Protein AF-A0AAW2WV33-F1 (afdb_monomer)

Mean predicted aligned error: 11.1 Å

Foldseek 3Di:
DDDPPDDQADPQWGWDDDPVGIDIDNVVLVVVLCVVVVNPPPDDDPDADDPPDDDDPDPDDDDDLVVLVVSLVSVVVCCVPPCVVNVVVSLVSQLAHKDKDKAKAQQPDPPPRWIKIKMFIDRSNHTDDIDIDTDPDRDPDRVSRRVVRVVVRVVVVVD

Organism: NCBI:txid2727402

Solvent-accessible surface area (backbone atoms only — not comparable to full-atom values): 9747 Å² total; per-residue (Å²): 138,84,87,82,73,83,78,53,62,57,95,71,32,36,50,45,81,50,102,87,49,77,49,78,45,44,65,70,53,53,51,48,52,27,61,75,69,71,45,74,85,59,78,88,71,92,67,76,81,67,84,83,64,75,90,70,82,83,86,66,83,87,73,56,65,69,59,53,51,54,52,50,54,53,50,49,53,44,25,77,73,81,35,64,84,49,41,66,61,53,53,65,54,42,51,74,44,78,48,78,48,59,44,46,47,61,54,81,37,90,88,74,51,32,23,36,26,32,32,40,31,25,45,42,86,40,80,76,49,69,54,74,46,73,44,95,56,75,53,95,41,58,67,55,33,36,53,52,13,45,52,55,43,51,58,62,76,76,108

Secondary structure (DSSP, 8-state):
-----S-SEETTEEEEEETTEEEEE-HHHHHHHHHHTT-TTSPPP-SPPPTTPPP----SSPPPHHHHHHHHHHHHHHHHHT-GGGHHHHHHHHTT-EEEEEEEES---TTT---EEEEEEEETTEEEEEEEEE-SS--SSHHHHHHHHHHHHHHHHT-

Structure (mmCIF, N/CA/C/O backbone):
data_AF-A0AAW2WV33-F1
#
_entry.id   AF-A0AAW2WV33-F1
#
loop_
_atom_site.group_PDB
_atom_site.id
_atom_site.type_symbol
_atom_site.label_atom_id
_atom_site.label_alt_id
_atom_site.label_comp_id
_atom_site.label_asym_id
_atom_site.label_entity_id
_atom_site.label_seq_id
_atom_site.pdbx_PDB_ins_code
_atom_site.Cartn_x
_atom_site.Cartn_y
_atom_site.Cartn_z
_atom_site.occupancy
_atom_site.B_iso_or_equiv
_atom_site.auth_seq_id
_atom_site.auth_comp_id
_atom_site.auth_asym_id
_atom_site.auth_atom_id
_atom_site.pdbx_PDB_model_num
ATOM 1 N N . MET A 1 1 ? 15.880 -14.120 30.207 1.00 51.22 1 MET A N 1
ATOM 2 C CA . MET A 1 1 ? 14.789 -13.459 29.460 1.00 51.22 1 MET A CA 1
ATOM 3 C C . MET A 1 1 ? 13.889 -12.801 30.495 1.00 51.22 1 MET A C 1
ATOM 5 O O . MET A 1 1 ? 13.473 -13.502 31.407 1.00 51.22 1 MET A O 1
ATOM 9 N N . LYS A 1 2 ? 13.736 -11.472 30.472 1.00 70.81 2 LYS A N 1
ATOM 10 C CA . LYS A 1 2 ? 12.993 -10.723 31.499 1.00 70.81 2 LYS A CA 1
ATOM 11 C C . LYS A 1 2 ? 11.557 -10.546 31.019 1.00 70.81 2 LYS A C 1
ATOM 13 O O . LYS A 1 2 ? 11.361 -10.047 29.916 1.00 70.81 2 LYS A O 1
ATOM 18 N N . ASP A 1 3 ? 10.599 -10.983 31.826 1.00 79.31 3 ASP A N 1
ATOM 19 C CA . ASP A 1 3 ? 9.185 -10.738 31.563 1.00 79.31 3 ASP A CA 1
ATOM 20 C C . ASP A 1 3 ? 8.895 -9.238 31.734 1.00 79.31 3 ASP A C 1
ATOM 22 O O . ASP A 1 3 ? 9.303 -8.634 32.732 1.00 79.31 3 ASP A O 1
ATOM 26 N N . MET A 1 4 ? 8.274 -8.629 30.723 1.00 82.31 4 MET A N 1
ATOM 27 C CA . MET A 1 4 ? 7.892 -7.212 30.724 1.00 82.31 4 MET A CA 1
ATOM 28 C C . MET A 1 4 ? 6.400 -7.010 31.018 1.00 82.31 4 MET A C 1
ATOM 30 O O . MET A 1 4 ? 5.928 -5.878 30.954 1.00 82.31 4 MET A O 1
ATOM 34 N N . GLY A 1 5 ? 5.672 -8.077 31.360 1.00 83.50 5 GLY A N 1
ATOM 35 C CA . GLY A 1 5 ? 4.229 -8.034 31.558 1.00 83.50 5 GLY A CA 1
ATOM 36 C C . GLY A 1 5 ? 3.452 -8.017 30.240 1.00 83.50 5 GLY A C 1
ATOM 37 O O . GLY A 1 5 ? 3.992 -8.285 29.163 1.00 83.50 5 GLY A O 1
ATOM 38 N N . GLU A 1 6 ? 2.153 -7.731 30.326 1.00 82.19 6 GLU A N 1
ATOM 39 C CA . GLU A 1 6 ? 1.281 -7.681 29.152 1.00 82.19 6 GLU A CA 1
ATOM 40 C C . GLU A 1 6 ? 1.623 -6.492 28.240 1.00 82.19 6 GLU A C 1
ATOM 42 O O . GLU A 1 6 ? 1.922 -5.393 28.699 1.00 82.19 6 GLU A O 1
ATOM 47 N N . ALA A 1 7 ? 1.580 -6.711 26.923 1.00 82.38 7 ALA A N 1
ATOM 48 C CA . ALA A 1 7 ? 1.902 -5.671 25.954 1.00 82.38 7 ALA A CA 1
ATOM 49 C C . ALA A 1 7 ? 0.766 -4.640 25.828 1.00 82.38 7 ALA A C 1
ATOM 51 O O . ALA A 1 7 ? -0.340 -4.977 25.402 1.00 82.38 7 ALA A O 1
ATOM 52 N N . ASP A 1 8 ? 1.082 -3.375 26.109 1.00 85.19 8 ASP A N 1
ATOM 53 C CA . ASP A 1 8 ? 0.163 -2.240 25.939 1.00 85.19 8 ASP A CA 1
ATOM 54 C C . ASP A 1 8 ? 0.163 -1.673 24.510 1.00 85.19 8 ASP A C 1
ATOM 56 O O . ASP A 1 8 ? -0.827 -1.102 24.042 1.00 85.19 8 ASP A O 1
ATOM 60 N N . VAL A 1 9 ? 1.289 -1.798 23.800 1.00 87.25 9 VAL A N 1
ATOM 61 C CA . VAL A 1 9 ? 1.461 -1.299 22.430 1.00 87.25 9 VAL A CA 1
ATOM 62 C C . VAL A 1 9 ? 2.277 -2.294 21.615 1.00 87.25 9 VAL A C 1
ATOM 64 O O . VAL A 1 9 ? 3.384 -2.661 22.002 1.00 87.25 9 VAL A O 1
ATOM 67 N N . ILE A 1 10 ? 1.765 -2.677 20.446 1.00 88.81 10 ILE A N 1
ATOM 68 C CA . ILE A 1 10 ? 2.466 -3.526 19.477 1.00 88.81 10 ILE A CA 1
ATOM 69 C C . ILE A 1 10 ? 2.416 -2.829 18.123 1.00 88.81 10 ILE A C 1
ATOM 71 O O . ILE A 1 10 ? 1.339 -2.505 17.640 1.00 88.81 10 ILE A O 1
ATOM 75 N N . LEU A 1 11 ? 3.575 -2.563 17.512 1.00 86.00 11 LEU A N 1
ATOM 76 C CA . LEU A 1 11 ? 3.667 -1.922 16.190 1.00 86.00 11 LEU A CA 1
ATOM 77 C C . LEU A 1 11 ? 2.830 -0.622 16.086 1.00 86.00 11 LEU A C 1
ATOM 79 O O . LEU A 1 11 ? 2.115 -0.380 15.119 1.00 86.00 11 LEU A O 1
ATOM 83 N N . CYS A 1 12 ? 2.869 0.228 17.115 1.00 84.56 12 CYS A N 1
ATOM 84 C CA . CYS A 1 12 ? 2.050 1.451 17.196 1.00 84.56 12 CYS A CA 1
ATOM 85 C C . CYS A 1 12 ? 0.520 1.230 17.240 1.00 84.56 12 CYS A C 1
ATOM 87 O O . CYS A 1 12 ? -0.232 2.199 17.134 1.00 84.56 12 CYS A O 1
ATOM 89 N N . ILE A 1 13 ? 0.054 -0.005 17.442 1.00 90.19 13 ILE A N 1
ATOM 90 C CA . ILE A 1 13 ? -1.325 -0.338 17.807 1.00 90.19 13 ILE A CA 1
ATOM 91 C C . ILE A 1 13 ? -1.397 -0.377 19.328 1.00 90.19 13 ILE A C 1
ATOM 93 O O . ILE A 1 13 ? -0.710 -1.174 19.966 1.00 90.19 13 ILE A O 1
ATOM 97 N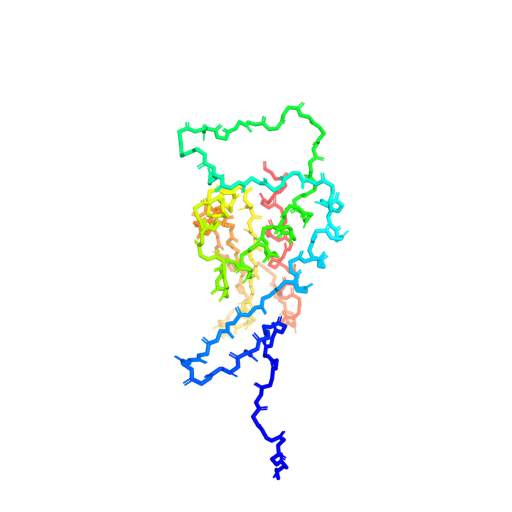 N . ARG A 1 14 ? -2.224 0.483 19.916 1.00 90.69 14 ARG A N 1
ATOM 98 C CA . ARG A 1 14 ? -2.541 0.453 21.342 1.00 90.69 14 ARG A CA 1
ATOM 99 C C . ARG A 1 14 ? -3.563 -0.643 21.603 1.00 90.69 14 ARG A C 1
ATOM 101 O O . ARG A 1 14 ? -4.597 -0.680 20.936 1.00 90.69 14 ARG A O 1
ATOM 108 N N . ILE A 1 15 ? -3.282 -1.484 22.587 1.00 91.25 15 ILE A N 1
ATOM 109 C CA . ILE A 1 15 ? -4.173 -2.537 23.063 1.00 91.25 15 ILE A CA 1
ATOM 110 C C . ILE A 1 15 ? -4.854 -2.011 24.324 1.00 91.25 15 ILE A C 1
ATOM 112 O O . ILE A 1 15 ? -4.197 -1.634 25.288 1.00 91.25 15 ILE A O 1
ATOM 116 N N . ILE A 1 16 ? -6.177 -1.937 24.300 1.00 90.50 16 ILE A N 1
ATOM 117 C CA . ILE A 1 16 ? -7.005 -1.461 25.406 1.00 90.50 16 ILE A CA 1
ATOM 118 C C . ILE A 1 16 ? -7.791 -2.666 25.903 1.00 90.50 16 ILE A C 1
ATOM 120 O O . ILE A 1 16 ? -8.651 -3.193 25.200 1.00 90.50 16 ILE A O 1
ATOM 124 N N . ARG A 1 17 ? -7.458 -3.136 27.102 1.00 89.69 17 ARG A N 1
ATOM 125 C CA . ARG A 1 17 ? -8.108 -4.287 27.732 1.00 89.69 17 ARG A CA 1
ATOM 126 C C . ARG A 1 17 ? -9.196 -3.774 28.666 1.00 89.69 17 ARG A C 1
ATOM 128 O O . ARG A 1 17 ? -8.906 -3.075 29.631 1.00 89.69 17 ARG A O 1
ATOM 135 N N . GLU A 1 18 ? -10.442 -4.108 28.368 1.00 89.88 18 GLU A N 1
ATOM 136 C CA . GLU A 1 18 ? -11.608 -3.780 29.186 1.00 89.88 18 GLU A CA 1
ATOM 137 C C . GLU A 1 18 ? -12.224 -5.065 29.752 1.00 89.88 18 GLU A C 1
ATOM 139 O O . GLU A 1 18 ? -12.047 -6.152 29.204 1.00 89.88 18 GLU A O 1
ATOM 144 N N . ASN A 1 19 ? -13.035 -4.954 30.809 1.00 88.00 19 ASN A N 1
ATOM 145 C CA . ASN A 1 19 ? -13.698 -6.11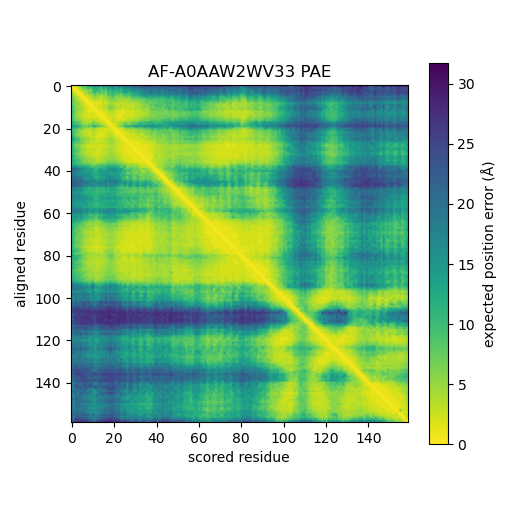6 31.427 1.00 88.00 19 ASN A CA 1
ATOM 146 C C . ASN A 1 19 ? -14.576 -6.930 30.453 1.00 88.00 19 ASN A C 1
ATOM 148 O O . ASN A 1 19 ? -14.940 -8.062 30.759 1.00 88.00 19 ASN A O 1
ATOM 152 N N . LYS A 1 20 ? -14.953 -6.351 29.304 1.00 88.81 20 LYS A N 1
ATOM 153 C CA . LYS A 1 20 ? -15.808 -6.973 28.283 1.00 88.81 20 LYS A CA 1
ATOM 154 C C . LYS A 1 20 ? -15.058 -7.412 27.018 1.00 88.81 20 LYS A C 1
ATOM 156 O O . LYS A 1 20 ? -15.694 -7.981 26.135 1.00 88.81 20 LYS A O 1
ATOM 161 N N . GLY A 1 21 ? -13.751 -7.162 26.903 1.00 90.50 21 GLY A N 1
ATOM 162 C CA . GLY A 1 21 ? -12.987 -7.534 25.712 1.00 90.50 21 GLY A CA 1
ATOM 163 C C . GLY A 1 21 ? -11.717 -6.718 25.491 1.00 90.50 21 GLY A C 1
ATOM 164 O O . GLY A 1 21 ? -11.255 -5.985 26.361 1.00 90.50 21 GLY A O 1
ATOM 165 N N . ILE A 1 22 ? -11.146 -6.863 24.297 1.00 90.31 22 ILE A N 1
ATOM 166 C CA . ILE A 1 22 ? -9.937 -6.157 23.872 1.00 90.31 22 ILE A CA 1
ATOM 167 C C . ILE A 1 22 ? -10.304 -5.240 22.709 1.00 90.31 22 ILE A C 1
ATOM 169 O O . ILE A 1 22 ? -10.804 -5.700 21.685 1.00 90.31 22 ILE A O 1
ATOM 173 N N . SER A 1 23 ? -10.012 -3.956 22.865 1.00 89.69 23 SER A N 1
ATOM 174 C CA . SER A 1 23 ? -10.133 -2.937 21.828 1.00 89.69 23 SER A CA 1
ATOM 175 C C . SER A 1 23 ? -8.743 -2.556 21.328 1.00 89.69 23 SER A C 1
ATOM 177 O O . SER A 1 23 ? -7.789 -2.484 22.101 1.00 89.69 23 SER A O 1
ATOM 179 N N . ILE A 1 24 ? -8.610 -2.296 20.030 1.00 89.81 24 ILE A N 1
ATOM 180 C CA . ILE A 1 24 ? -7.349 -1.864 19.414 1.00 89.81 24 ILE A CA 1
ATOM 181 C C . ILE A 1 24 ? -7.496 -0.459 18.834 1.00 89.81 24 ILE A C 1
ATOM 183 O O . ILE A 1 24 ? -8.541 -0.109 18.292 1.00 89.81 24 ILE A O 1
ATOM 187 N N . SER A 1 25 ? -6.455 0.364 18.954 1.00 89.44 25 SER A N 1
ATOM 188 C CA . SER A 1 25 ? -6.467 1.747 18.470 1.00 89.44 25 SER A CA 1
ATOM 189 C C . SER A 1 25 ? -5.146 2.140 17.814 1.00 89.44 25 SER A C 1
ATOM 191 O O . SER A 1 25 ? -4.071 1.917 18.367 1.00 89.44 25 SER A O 1
ATOM 193 N N . GLN A 1 26 ? -5.234 2.787 16.650 1.00 90.44 26 GLN A N 1
ATOM 194 C CA . GLN A 1 26 ? -4.101 3.369 15.919 1.00 90.44 26 GLN A CA 1
ATOM 195 C C . GLN A 1 26 ? -4.197 4.895 15.771 1.00 90.44 26 GLN A C 1
ATOM 197 O O . GLN A 1 26 ? -3.521 5.470 14.919 1.00 90.44 26 GLN A O 1
ATOM 202 N N . SER A 1 27 ? -4.996 5.591 16.588 1.00 89.06 27 SER A N 1
ATOM 203 C CA . SER A 1 27 ? -5.227 7.038 16.422 1.00 89.06 27 SER A CA 1
ATOM 204 C C . SER A 1 27 ? -3.927 7.845 16.323 1.00 89.06 27 SER A C 1
ATOM 206 O O . SER A 1 27 ? -3.796 8.696 15.451 1.00 89.06 27 SER A O 1
ATOM 208 N N . HIS A 1 28 ? -2.911 7.495 17.119 1.00 88.50 28 HIS A N 1
ATOM 209 C CA . HIS A 1 28 ? -1.603 8.154 17.072 1.00 88.50 28 HIS A CA 1
ATOM 210 C C . HIS A 1 28 ? -0.865 7.960 15.735 1.00 88.50 28 HIS A C 1
ATOM 212 O O . HIS A 1 28 ? -0.220 8.881 15.233 1.00 88.50 28 HIS A O 1
ATOM 218 N N . TYR A 1 29 ? -0.961 6.767 15.140 1.00 91.31 29 TYR A N 1
ATOM 219 C CA . TYR A 1 29 ? -0.394 6.499 13.821 1.00 91.31 29 TYR A CA 1
ATOM 220 C C . TYR A 1 29 ? -1.129 7.297 12.740 1.00 91.31 29 TYR A C 1
ATOM 222 O O . TYR A 1 29 ? -0.486 7.963 11.933 1.00 91.31 29 TYR A O 1
ATOM 230 N N . ILE A 1 30 ? -2.464 7.295 12.768 1.00 89.94 30 ILE A N 1
ATOM 231 C CA . ILE A 1 30 ? -3.295 8.039 11.812 1.00 89.94 30 ILE A CA 1
ATOM 232 C C . ILE A 1 30 ? -2.993 9.538 11.898 1.00 89.94 30 ILE A C 1
ATOM 234 O O . ILE A 1 30 ? -2.739 10.172 10.877 1.00 89.94 30 ILE A O 1
ATOM 238 N N . GLU A 1 31 ? -2.927 10.100 13.105 1.00 89.88 31 GLU A N 1
ATOM 239 C CA . GLU A 1 31 ? -2.537 11.495 13.309 1.00 89.88 31 GLU A CA 1
ATOM 240 C C . GLU A 1 31 ? -1.156 11.787 12.728 1.00 89.88 31 GLU A C 1
ATOM 242 O O . GLU A 1 31 ? -0.987 12.797 12.052 1.00 89.88 31 GLU A O 1
ATOM 247 N N . LYS A 1 32 ? -0.170 10.910 12.943 1.00 90.62 32 LYS A N 1
ATOM 248 C CA . LYS A 1 32 ? 1.172 11.058 12.366 1.00 90.62 32 LYS A CA 1
ATOM 249 C C . LYS A 1 32 ? 1.139 11.047 10.835 1.00 90.62 32 LYS A C 1
ATOM 251 O O . LYS A 1 32 ? 1.822 11.857 10.218 1.00 90.62 32 LYS A O 1
ATOM 256 N N . VAL A 1 33 ? 0.345 10.173 10.219 1.00 90.25 33 VAL A N 1
ATOM 257 C CA . VAL A 1 33 ? 0.172 10.127 8.758 1.00 90.25 33 VAL A CA 1
ATOM 258 C C . VAL A 1 33 ? -0.447 11.432 8.246 1.00 90.25 33 VAL A C 1
ATOM 260 O O . VAL A 1 33 ? 0.096 12.035 7.323 1.00 90.25 33 VAL A O 1
ATOM 263 N N . LEU A 1 34 ? -1.504 11.938 8.890 1.00 89.75 34 LEU A N 1
ATOM 264 C CA . LEU A 1 34 ? -2.124 13.224 8.532 1.00 89.75 34 LEU A CA 1
ATOM 265 C C . LEU A 1 34 ? -1.140 14.401 8.661 1.00 89.75 34 LEU A C 1
ATOM 267 O O . LEU A 1 34 ? -1.130 15.287 7.810 1.00 89.75 34 LEU A O 1
ATOM 271 N N . LYS A 1 35 ? -0.271 14.368 9.680 1.00 89.38 35 LYS A N 1
ATOM 272 C CA . LYS A 1 35 ? 0.862 15.292 9.910 1.00 89.38 35 LYS A CA 1
ATOM 273 C C . LYS A 1 35 ? 1.833 15.278 8.741 1.00 89.38 35 LYS A C 1
ATOM 275 O O . LYS A 1 35 ? 2.157 16.327 8.199 1.00 89.38 35 LYS A O 1
ATOM 280 N N . ASN A 1 36 ? 2.254 14.086 8.336 1.00 89.62 36 ASN A N 1
ATOM 281 C CA . ASN A 1 36 ? 3.283 13.906 7.319 1.00 89.62 36 ASN A CA 1
ATOM 282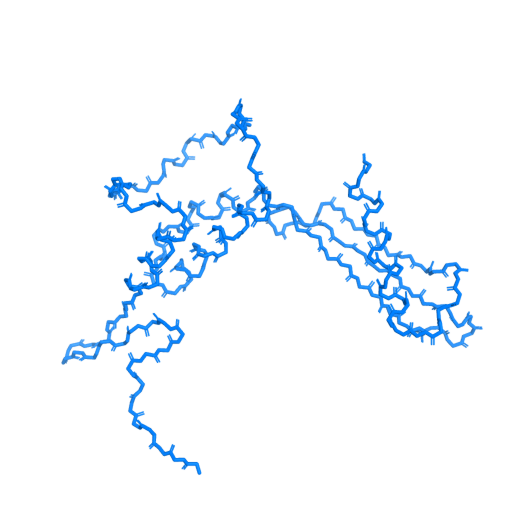 C C . ASN A 1 36 ? 2.830 14.364 5.929 1.00 89.62 36 ASN A C 1
ATOM 284 O O . ASN A 1 36 ? 3.663 14.801 5.140 1.00 89.62 36 ASN A O 1
ATOM 288 N N . PHE A 1 37 ? 1.532 14.274 5.635 1.00 87.62 37 PHE A N 1
ATOM 289 C CA . PHE A 1 37 ? 0.970 14.624 4.329 1.00 87.62 37 PHE A CA 1
ATOM 290 C C . PHE A 1 37 ? 0.153 15.927 4.337 1.00 87.62 37 PHE A C 1
ATOM 292 O O . PHE A 1 37 ? -0.524 16.227 3.360 1.00 87.62 37 PHE A O 1
ATOM 299 N N . ASN A 1 38 ? 0.241 16.727 5.410 1.00 84.81 38 ASN A N 1
ATOM 300 C CA . ASN A 1 38 ? -0.471 18.004 5.574 1.00 84.81 38 ASN A CA 1
ATOM 301 C C . ASN A 1 38 ? -2.008 17.904 5.444 1.00 84.81 38 ASN A C 1
ATOM 303 O O . ASN A 1 38 ? -2.669 18.844 5.006 1.00 84.81 38 ASN A O 1
ATOM 307 N N . CYS A 1 39 ? -2.594 16.784 5.872 1.00 79.88 39 CYS A N 1
ATOM 308 C CA . CYS A 1 39 ? -4.030 16.496 5.770 1.00 79.88 39 CYS A CA 1
ATOM 309 C C . CYS A 1 39 ? -4.814 16.729 7.077 1.00 79.88 39 CYS A C 1
ATOM 311 O O . CYS A 1 39 ? -5.930 16.240 7.219 1.00 79.88 39 CYS A O 1
ATOM 313 N N . PHE A 1 40 ? -4.279 17.469 8.055 1.00 73.94 40 PHE A N 1
ATOM 314 C CA . PHE A 1 40 ? -4.994 17.703 9.325 1.00 73.94 40 PHE A CA 1
ATOM 315 C C . PHE A 1 40 ? -6.275 18.511 9.210 1.00 73.94 40 PHE A C 1
ATOM 317 O O . PHE A 1 40 ? -7.171 18.357 10.033 1.00 73.94 40 PHE A O 1
ATOM 324 N N . HIS A 1 41 ? -6.338 19.397 8.222 1.00 74.56 41 HIS A N 1
ATOM 325 C CA . HIS A 1 41 ? -7.502 20.247 8.004 1.00 74.56 41 HIS A CA 1
ATOM 326 C C . HIS A 1 41 ? -8.531 19.593 7.075 1.00 74.56 41 HIS A C 1
ATOM 328 O O . HIS A 1 41 ? -9.534 20.220 6.741 1.00 74.56 41 HIS A O 1
ATOM 334 N N . CYS A 1 42 ? -8.296 18.349 6.643 1.00 71.75 42 CYS A N 1
ATOM 335 C CA . CYS A 1 42 ? -9.250 17.614 5.828 1.00 71.75 42 CYS A CA 1
ATOM 336 C C . CYS A 1 42 ? -10.511 17.309 6.642 1.00 71.75 42 CYS A C 1
ATOM 338 O O . CYS A 1 42 ? -10.443 16.847 7.781 1.00 71.75 42 CYS A O 1
ATOM 340 N N . THR A 1 43 ? -11.672 17.566 6.046 1.00 73.06 43 THR A N 1
ATOM 341 C CA . THR A 1 43 ? -12.960 17.285 6.677 1.00 73.06 43 THR A CA 1
ATOM 342 C C . THR A 1 43 ? -13.142 15.772 6.813 1.00 73.06 43 THR A C 1
ATOM 344 O O . THR A 1 43 ? -12.997 15.062 5.814 1.00 73.06 43 THR A O 1
ATOM 347 N N . PRO A 1 44 ? -13.473 15.255 8.010 1.00 69.81 44 PRO A N 1
ATOM 348 C CA . PRO A 1 44 ? -13.815 13.851 8.171 1.00 69.81 44 PRO A CA 1
ATOM 349 C C . PRO A 1 44 ? -15.037 13.529 7.313 1.00 69.81 44 PRO A C 1
ATOM 351 O O . PRO A 1 44 ? -16.106 14.110 7.498 1.00 69.81 44 PRO A O 1
ATOM 354 N N . LEU A 1 45 ? -14.879 12.612 6.366 1.00 68.25 45 LEU A N 1
ATOM 355 C CA . LEU A 1 45 ? -15.992 12.067 5.603 1.00 68.25 45 LEU A CA 1
ATOM 356 C C . LEU A 1 45 ? -16.434 10.772 6.278 1.00 68.25 45 LEU A C 1
ATOM 358 O O . LEU A 1 45 ? -15.623 9.881 6.515 1.00 68.25 45 LEU A O 1
ATOM 362 N N . SER A 1 46 ? -17.721 10.687 6.613 1.00 62.69 46 SER A N 1
ATOM 363 C CA . SER A 1 46 ? -18.298 9.478 7.215 1.00 62.69 46 SER A CA 1
ATOM 364 C C . SER A 1 46 ? -18.689 8.436 6.166 1.00 62.69 46 SER A C 1
ATOM 366 O O . SER A 1 46 ? -18.968 7.292 6.512 1.00 62.69 46 SER A O 1
ATOM 368 N N . THR A 1 47 ? -18.762 8.844 4.898 1.00 61.22 47 THR A N 1
ATOM 369 C CA . THR A 1 47 ? -19.155 7.993 3.778 1.00 61.22 47 THR A CA 1
ATOM 370 C C . THR A 1 47 ? -17.915 7.494 3.041 1.00 61.22 47 THR A C 1
ATOM 372 O O . THR A 1 47 ? -17.101 8.332 2.639 1.00 61.22 47 THR A O 1
ATOM 375 N N . PRO A 1 48 ? -17.793 6.174 2.816 1.00 72.44 48 PRO A N 1
ATOM 376 C CA . PRO A 1 48 ? -16.773 5.610 1.937 1.00 72.44 48 PRO A CA 1
ATOM 377 C C . PRO A 1 48 ? -16.846 6.197 0.522 1.00 72.44 48 PRO A C 1
ATOM 379 O O . PRO A 1 48 ? -17.886 6.713 0.098 1.00 72.44 48 PRO A O 1
ATOM 382 N N . MET A 1 49 ? -15.755 6.089 -0.230 1.00 77.88 49 MET A N 1
ATOM 383 C CA . MET A 1 49 ? -15.684 6.487 -1.635 1.00 77.88 49 MET A CA 1
ATOM 384 C C . MET A 1 49 ? -16.761 5.785 -2.470 1.00 77.88 49 MET A C 1
ATOM 386 O O . MET A 1 49 ? -16.898 4.564 -2.419 1.00 77.88 49 MET A O 1
ATOM 390 N N . ASP A 1 50 ? -17.476 6.554 -3.297 1.00 81.19 50 ASP A N 1
ATOM 391 C CA . ASP A 1 50 ? -18.462 6.011 -4.236 1.00 81.19 50 ASP A CA 1
ATOM 392 C C . ASP A 1 50 ? -17.779 5.043 -5.230 1.00 81.19 50 ASP A C 1
ATOM 394 O O . ASP A 1 50 ? -16.894 5.455 -6.000 1.00 81.19 50 ASP A O 1
ATOM 398 N N . PRO A 1 51 ? -18.175 3.753 -5.254 1.00 80.94 51 PRO A N 1
ATOM 399 C CA . PRO A 1 51 ? -17.606 2.762 -6.159 1.00 80.94 51 PRO A CA 1
ATOM 400 C C . PRO A 1 51 ? -17.704 3.138 -7.639 1.00 80.94 51 PRO A C 1
ATOM 402 O O . PRO A 1 51 ? -16.818 2.763 -8.414 1.00 80.94 51 PRO A O 1
ATOM 405 N N . SER A 1 52 ? -18.729 3.906 -8.008 1.00 84.25 52 SER A N 1
ATOM 406 C CA . SER A 1 52 ? -19.073 4.291 -9.379 1.00 84.25 52 SER A CA 1
ATOM 407 C C . SER A 1 52 ? -18.131 5.344 -9.961 1.00 84.25 52 SER A C 1
ATOM 409 O O . SER A 1 52 ? -18.052 5.502 -11.182 1.00 84.25 52 SER A O 1
ATOM 411 N N . VAL A 1 53 ? -17.384 6.054 -9.111 1.00 83.94 53 VAL A N 1
ATOM 412 C CA . VAL A 1 53 ? -16.437 7.086 -9.542 1.00 83.94 53 VAL A CA 1
ATOM 413 C C . VAL A 1 53 ? -15.278 6.433 -10.286 1.00 83.94 53 VAL A C 1
ATOM 415 O O . VAL A 1 53 ? -14.524 5.643 -9.719 1.00 83.94 53 VAL A O 1
ATOM 418 N N . LYS A 1 54 ? -15.093 6.760 -11.565 1.00 81.31 54 LYS A N 1
ATOM 419 C CA . LYS A 1 54 ? -13.931 6.299 -12.335 1.00 81.31 54 LYS A CA 1
ATOM 420 C C . LYS A 1 54 ? -12.732 7.195 -12.043 1.00 81.31 54 LYS A C 1
ATOM 422 O O . LYS A 1 54 ? -12.861 8.416 -12.052 1.00 81.31 54 LYS A O 1
ATOM 427 N N . LEU A 1 55 ? -11.571 6.586 -11.795 1.00 81.25 55 LEU A N 1
ATOM 428 C CA . LEU A 1 55 ? -10.321 7.335 -11.697 1.00 81.25 55 LEU A CA 1
ATOM 429 C C . LEU A 1 55 ? -10.035 7.986 -13.051 1.00 81.25 55 LEU A C 1
ATOM 431 O O . LEU A 1 55 ? -10.156 7.342 -14.094 1.00 81.25 55 LEU A O 1
ATOM 435 N N . MET A 1 56 ? -9.683 9.265 -13.022 1.00 81.50 56 MET A N 1
ATOM 436 C CA . MET A 1 56 ? -9.334 10.034 -14.209 1.00 81.50 56 MET A CA 1
ATOM 437 C C . MET A 1 56 ? -7.838 10.353 -14.200 1.00 81.50 56 MET A C 1
ATOM 439 O O . MET A 1 56 ? -7.255 10.474 -13.119 1.00 81.50 56 MET A O 1
ATOM 443 N N . PRO A 1 57 ? -7.209 10.514 -15.378 1.00 80.44 57 PRO A N 1
ATOM 444 C CA . PRO A 1 57 ? -5.843 11.008 -15.458 1.00 80.44 57 PRO A CA 1
ATOM 445 C C . PRO A 1 57 ? -5.707 12.331 -14.706 1.00 80.44 57 PRO A C 1
ATOM 447 O O . PRO A 1 57 ? -6.560 13.212 -14.825 1.00 80.44 57 PRO A O 1
ATOM 450 N N . ASN A 1 58 ? -4.630 12.472 -13.937 1.00 82.88 58 ASN A N 1
ATOM 451 C CA . ASN A 1 58 ? -4.351 13.718 -13.239 1.00 82.88 58 ASN A CA 1
ATOM 452 C C . ASN A 1 58 ? -4.053 14.824 -14.266 1.00 82.88 58 ASN A C 1
ATOM 454 O O . ASN A 1 58 ? -3.043 14.766 -14.963 1.00 82.88 58 ASN A O 1
ATOM 458 N N . THR A 1 59 ? -4.925 15.828 -14.349 1.00 83.88 59 THR A N 1
ATOM 459 C CA . THR A 1 59 ? -4.756 17.005 -15.219 1.00 83.88 59 THR A CA 1
ATOM 460 C C . THR A 1 59 ? -3.989 18.142 -14.540 1.00 83.88 59 THR A C 1
ATOM 462 O O . THR A 1 59 ? -3.733 19.169 -15.164 1.00 83.88 59 THR A O 1
ATOM 465 N N . GLY A 1 60 ? -3.669 17.998 -13.251 1.00 85.12 60 GLY A N 1
ATOM 466 C CA . GLY A 1 60 ? -2.941 18.982 -12.460 1.00 85.12 60 GLY A CA 1
ATOM 467 C C . GLY A 1 60 ? -1.429 18.757 -12.457 1.00 85.12 60 GLY A C 1
ATOM 468 O O . GLY A 1 60 ? -0.847 18.152 -13.355 1.00 85.12 60 GLY A O 1
ATOM 469 N N . LYS A 1 61 ? -0.772 19.249 -11.401 1.00 85.25 61 LYS A N 1
ATOM 470 C CA . LYS A 1 61 ? 0.663 19.038 -11.190 1.00 85.25 61 LYS A CA 1
ATOM 471 C C . LYS A 1 61 ? 0.952 17.543 -11.034 1.00 85.25 61 LYS A C 1
ATOM 473 O O . LYS A 1 61 ? 0.287 16.867 -10.248 1.00 85.25 61 LYS A O 1
ATOM 478 N N . ALA A 1 62 ? 1.961 17.050 -11.751 1.00 82.12 62 ALA A N 1
ATOM 479 C CA . ALA A 1 62 ? 2.446 15.687 -11.582 1.00 82.12 62 ALA A CA 1
ATOM 480 C C . ALA A 1 62 ? 2.874 15.457 -10.123 1.00 82.12 62 ALA A C 1
ATOM 482 O O . ALA A 1 62 ? 3.618 16.256 -9.550 1.00 82.12 62 ALA A O 1
ATOM 483 N N . VAL A 1 63 ? 2.377 14.373 -9.531 1.00 82.56 63 VAL A N 1
ATOM 484 C CA . VAL A 1 63 ? 2.747 13.939 -8.181 1.00 82.56 63 VAL A CA 1
ATOM 485 C C . VAL A 1 63 ? 3.896 12.947 -8.308 1.00 82.56 63 VAL A C 1
ATOM 487 O O . VAL A 1 63 ? 3.893 12.103 -9.204 1.00 82.56 63 VAL A O 1
ATOM 490 N N . SER A 1 64 ? 4.890 13.054 -7.427 1.00 86.19 64 SER A N 1
ATOM 491 C CA . SER A 1 64 ? 5.990 12.094 -7.389 1.00 86.19 64 SER A CA 1
ATOM 492 C C . SER A 1 64 ? 5.456 10.703 -7.049 1.00 86.19 64 SER A C 1
ATOM 494 O O . SER A 1 64 ? 4.782 10.534 -6.032 1.00 86.19 64 SER A O 1
ATOM 496 N N . GLN A 1 65 ? 5.799 9.698 -7.859 1.00 82.12 65 GLN A N 1
ATOM 497 C CA . GLN A 1 65 ? 5.415 8.308 -7.587 1.00 82.12 65 GLN A CA 1
ATOM 498 C C . GLN A 1 65 ? 5.889 7.853 -6.203 1.00 82.12 65 GLN A C 1
ATOM 500 O O . GLN A 1 65 ? 5.144 7.215 -5.473 1.00 82.12 65 GLN A O 1
ATOM 505 N N . LEU A 1 66 ? 7.081 8.283 -5.778 1.00 84.50 66 LEU A N 1
ATOM 506 C CA . LEU A 1 66 ? 7.600 7.971 -4.448 1.00 84.50 66 LEU A CA 1
ATOM 507 C C . LEU A 1 66 ? 6.727 8.551 -3.324 1.00 84.50 66 LEU A C 1
ATOM 509 O O . LEU A 1 66 ? 6.529 7.905 -2.298 1.00 84.50 66 LEU A O 1
ATOM 513 N N . GLU A 1 67 ? 6.234 9.780 -3.481 1.00 86.62 67 GLU A N 1
ATOM 514 C CA . GLU A 1 67 ? 5.345 10.400 -2.491 1.00 86.62 67 GLU A CA 1
ATOM 515 C C . GLU A 1 67 ? 3.990 9.696 -2.463 1.00 86.62 67 GLU A C 1
ATOM 517 O O . GLU A 1 67 ? 3.487 9.385 -1.385 1.00 86.62 67 GLU A O 1
ATOM 522 N N . TYR A 1 68 ? 3.450 9.369 -3.638 1.00 86.62 68 TYR A N 1
ATOM 523 C CA . TYR A 1 68 ? 2.206 8.622 -3.768 1.00 86.62 68 TYR A CA 1
ATOM 524 C C . TYR A 1 68 ? 2.300 7.238 -3.106 1.00 86.62 68 TYR A C 1
ATOM 526 O O . TYR A 1 68 ? 1.483 6.913 -2.244 1.00 86.62 68 TYR A O 1
ATOM 534 N N . SER A 1 69 ? 3.348 6.462 -3.402 1.00 86.12 69 SER A N 1
ATOM 535 C CA . SER A 1 69 ? 3.591 5.155 -2.779 1.00 86.12 69 SER A CA 1
ATOM 536 C C . SER A 1 69 ? 3.748 5.247 -1.261 1.00 86.12 69 SER A C 1
ATOM 538 O O . SER A 1 69 ? 3.261 4.376 -0.544 1.00 86.12 69 SER A O 1
ATOM 540 N N . LYS A 1 70 ? 4.365 6.315 -0.731 1.00 89.62 70 LYS A N 1
ATOM 541 C CA . LYS A 1 70 ? 4.457 6.536 0.725 1.00 89.62 70 LYS A CA 1
ATOM 542 C C . LYS A 1 70 ? 3.085 6.744 1.369 1.00 89.62 70 LYS A C 1
ATOM 544 O O . LYS A 1 70 ? 2.851 6.223 2.462 1.00 89.62 70 LYS A O 1
ATOM 549 N N . VAL A 1 71 ? 2.188 7.489 0.717 1.00 90.38 71 VAL A N 1
ATOM 550 C CA . VAL A 1 71 ? 0.805 7.677 1.191 1.00 90.38 71 VAL A CA 1
ATOM 551 C C . VAL A 1 71 ? 0.071 6.341 1.184 1.00 90.38 71 VAL A C 1
ATOM 553 O O . VAL A 1 71 ? -0.450 5.930 2.219 1.00 90.38 71 VAL A O 1
ATOM 556 N N . ILE A 1 72 ? 0.085 5.633 0.051 1.00 90.12 72 ILE A N 1
ATOM 557 C CA . ILE A 1 72 ? -0.614 4.352 -0.100 1.00 90.12 72 ILE A CA 1
ATOM 558 C C . ILE A 1 72 ? -0.089 3.309 0.884 1.00 90.12 72 ILE A C 1
ATOM 560 O O . ILE A 1 72 ? -0.892 2.681 1.565 1.00 90.12 72 ILE A O 1
ATOM 564 N N . GLY A 1 73 ? 1.229 3.183 1.055 1.00 90.06 73 GLY A N 1
ATOM 565 C CA . GLY A 1 73 ? 1.814 2.274 2.044 1.00 90.06 73 GLY A CA 1
ATOM 566 C C . GLY A 1 73 ? 1.392 2.609 3.478 1.00 90.06 73 GLY A C 1
ATOM 567 O O . GLY A 1 73 ? 1.093 1.712 4.266 1.00 90.06 73 GLY A O 1
ATOM 568 N N . SER A 1 74 ? 1.282 3.901 3.807 1.00 91.75 74 SER A N 1
ATOM 569 C CA . SER A 1 74 ? 0.804 4.329 5.127 1.00 91.75 74 SER A CA 1
ATOM 570 C C . SER A 1 74 ? -0.672 3.972 5.352 1.00 91.75 74 SER A C 1
ATOM 572 O O . SER A 1 74 ? -1.057 3.504 6.424 1.00 91.75 74 SER A O 1
ATOM 574 N N . LEU A 1 75 ? -1.509 4.147 4.327 1.00 91.06 75 LEU A N 1
ATOM 575 C CA . LEU A 1 75 ? -2.924 3.772 4.377 1.00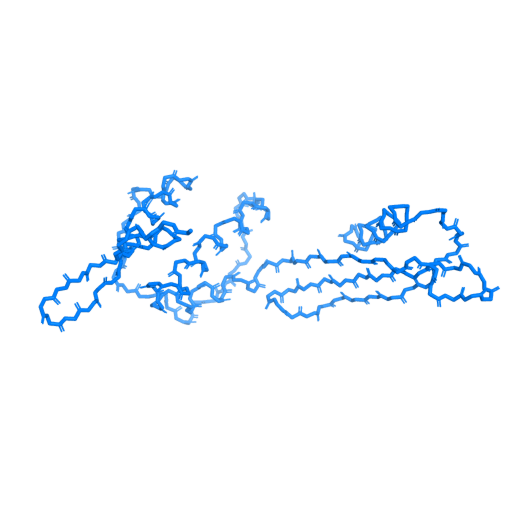 91.06 75 LEU A CA 1
ATOM 576 C C . LEU A 1 75 ? -3.116 2.251 4.412 1.00 91.06 75 LEU A C 1
ATOM 578 O O . LEU A 1 75 ? -3.976 1.763 5.140 1.00 91.06 75 LEU A O 1
ATOM 582 N N . MET A 1 76 ? -2.288 1.495 3.692 1.00 90.81 76 MET A N 1
ATOM 583 C CA . MET A 1 76 ? -2.319 0.032 3.668 1.00 90.81 76 MET A CA 1
ATOM 584 C C . MET A 1 76 ? -2.011 -0.565 5.046 1.00 90.81 76 MET A C 1
ATOM 586 O O . MET A 1 76 ? -2.659 -1.526 5.471 1.00 90.81 76 MET A O 1
ATOM 590 N N . TYR A 1 77 ? -1.088 0.050 5.792 1.00 91.50 77 TYR A N 1
ATOM 591 C CA . TYR A 1 77 ? -0.818 -0.330 7.176 1.00 91.50 77 TYR A CA 1
ATOM 592 C C . TYR A 1 77 ? -2.034 -0.107 8.089 1.00 91.50 77 TYR A C 1
ATOM 594 O O . TYR A 1 77 ? -2.417 -1.006 8.846 1.00 91.50 77 TYR A O 1
ATOM 602 N N . ALA A 1 78 ? -2.675 1.063 7.984 1.00 90.12 78 ALA A N 1
ATOM 603 C CA . ALA A 1 78 ? -3.879 1.381 8.752 1.00 90.12 78 ALA A CA 1
ATOM 604 C C . ALA A 1 78 ? -5.038 0.427 8.417 1.00 90.12 78 ALA A C 1
ATOM 606 O O . ALA A 1 78 ? -5.696 -0.087 9.329 1.00 90.12 78 ALA A O 1
ATOM 607 N N . MET A 1 79 ? -5.235 0.148 7.123 1.00 90.69 79 MET A N 1
ATOM 608 C CA . MET A 1 79 ? -6.244 -0.771 6.594 1.00 90.69 79 MET A CA 1
ATOM 609 C C . MET A 1 79 ? -6.097 -2.176 7.176 1.00 90.69 79 MET A C 1
ATOM 611 O O . MET A 1 79 ? -7.057 -2.727 7.706 1.00 90.69 79 MET A O 1
ATOM 615 N N . THR A 1 80 ? -4.892 -2.742 7.089 1.00 87.31 80 THR A N 1
ATOM 616 C CA . THR A 1 80 ? -4.615 -4.128 7.499 1.00 87.31 80 THR A CA 1
ATOM 617 C C . THR A 1 80 ? -4.738 -4.310 9.012 1.00 87.31 80 THR A C 1
ATOM 619 O O . THR A 1 80 ? -5.069 -5.393 9.484 1.00 87.31 80 THR A O 1
ATOM 622 N N . SER A 1 81 ? -4.483 -3.247 9.778 1.00 85.62 81 SER A N 1
ATOM 623 C CA . SER A 1 81 ? -4.412 -3.321 11.237 1.00 85.62 81 SER A CA 1
ATOM 624 C C . SER A 1 81 ? -5.742 -3.025 11.931 1.00 85.62 81 SER A C 1
ATOM 626 O O . SER A 1 81 ? -6.180 -3.796 12.778 1.00 85.62 81 SER A O 1
ATOM 628 N N . THR A 1 82 ? -6.361 -1.872 11.636 1.00 88.56 82 THR A N 1
ATOM 629 C CA . THR A 1 82 ? -7.498 -1.352 12.430 1.00 88.56 82 THR A CA 1
ATOM 630 C C . THR A 1 82 ? -8.614 -0.698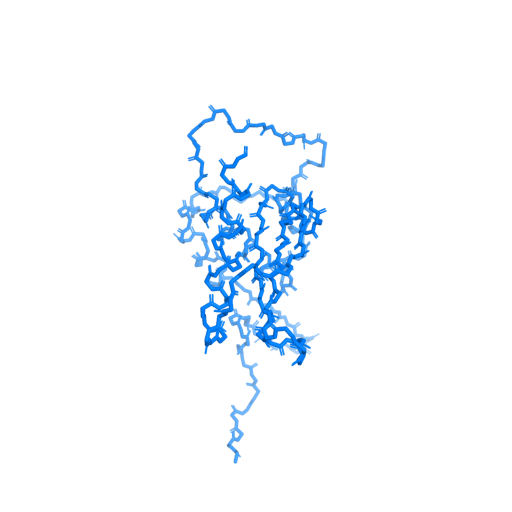 11.615 1.00 88.56 82 THR A C 1
ATOM 632 O O . THR A 1 82 ? -9.667 -0.403 12.175 1.00 88.56 82 THR A O 1
ATOM 635 N N . ARG A 1 83 ? -8.401 -0.431 10.320 1.00 87.38 83 ARG A N 1
ATOM 636 C CA . ARG A 1 83 ? -9.327 0.330 9.462 1.00 87.38 83 ARG A CA 1
ATOM 637 C C . ARG A 1 83 ? -9.720 -0.445 8.196 1.00 87.38 83 ARG A C 1
ATOM 639 O O . ARG A 1 83 ? -9.453 0.011 7.088 1.00 87.38 83 ARG A O 1
ATOM 646 N N . PRO A 1 84 ? -10.355 -1.624 8.310 1.00 88.44 84 PRO A N 1
ATOM 647 C CA . PRO A 1 84 ? -10.775 -2.385 7.131 1.00 88.44 84 PRO A CA 1
ATOM 648 C C . PRO A 1 84 ? -11.812 -1.639 6.273 1.00 88.44 84 PRO A C 1
ATOM 650 O O . PRO A 1 84 ? -12.000 -1.976 5.106 1.00 88.44 84 PRO A O 1
ATOM 653 N N . ASP A 1 85 ? -12.460 -0.610 6.821 1.00 86.81 85 ASP A N 1
ATOM 654 C CA . ASP A 1 85 ? -13.427 0.248 6.139 1.00 86.81 85 ASP A CA 1
ATOM 655 C C . ASP A 1 85 ? -12.835 1.011 4.944 1.00 86.81 85 ASP A C 1
ATOM 657 O O . ASP A 1 85 ? -13.543 1.203 3.961 1.00 86.81 85 ASP A O 1
ATOM 661 N N . ILE A 1 86 ? -11.539 1.352 4.966 1.00 88.31 86 ILE A N 1
ATOM 662 C CA . ILE A 1 86 ? -10.875 2.045 3.842 1.00 88.31 86 ILE A CA 1
ATOM 663 C C . ILE A 1 86 ? -10.307 1.091 2.777 1.00 88.31 86 ILE A C 1
ATOM 665 O O . ILE A 1 86 ? -9.633 1.508 1.834 1.00 88.31 86 ILE A O 1
ATOM 669 N N . SER A 1 87 ? -10.528 -0.218 2.925 1.00 88.50 87 SER A N 1
ATOM 670 C CA . SER A 1 87 ? -9.864 -1.235 2.099 1.00 88.50 87 SER A CA 1
ATOM 671 C C . SER A 1 87 ? -10.148 -1.104 0.607 1.00 88.50 87 SER A C 1
ATOM 673 O O . SER A 1 87 ? -9.243 -1.242 -0.217 1.00 88.50 87 SER A O 1
ATOM 675 N N . TYR A 1 88 ? -11.393 -0.790 0.257 1.00 86.94 88 TYR A N 1
ATOM 676 C CA . TYR A 1 88 ? -11.806 -0.609 -1.128 1.00 86.94 88 TYR A CA 1
ATOM 677 C C . TYR A 1 88 ? -11.084 0.573 -1.794 1.00 86.94 88 TYR A C 1
ATOM 679 O O . TYR A 1 88 ? -10.590 0.458 -2.916 1.00 86.94 88 TYR A O 1
ATOM 687 N N . GLU A 1 89 ? -10.976 1.696 -1.084 1.00 86.69 89 GLU A N 1
ATOM 688 C CA . GLU A 1 89 ? -10.331 2.919 -1.568 1.00 86.69 89 GLU A CA 1
ATOM 689 C C . GLU A 1 89 ? -8.838 2.709 -1.791 1.00 86.69 89 GLU A C 1
ATOM 691 O O . GLU A 1 89 ? -8.313 3.005 -2.866 1.00 86.69 89 GLU A O 1
ATOM 6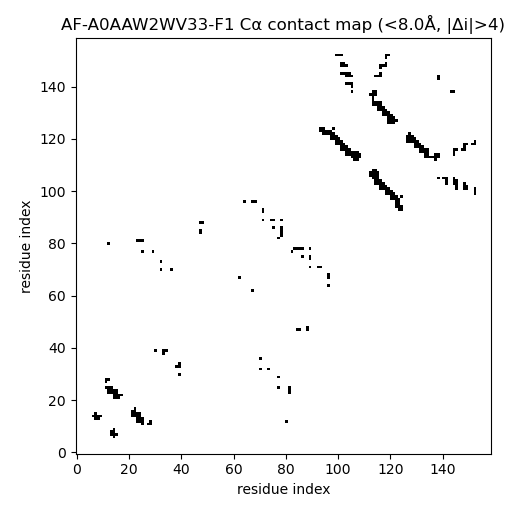96 N N . VAL A 1 90 ? -8.163 2.148 -0.785 1.00 88.25 90 VAL A N 1
ATOM 697 C CA . VAL A 1 90 ? -6.727 1.868 -0.838 1.00 88.25 90 VAL A CA 1
ATOM 698 C C . VAL A 1 90 ? -6.426 0.871 -1.951 1.00 88.25 90 VAL A C 1
ATOM 700 O O . VAL A 1 90 ? -5.502 1.098 -2.729 1.00 88.25 90 VAL A O 1
ATOM 703 N N . GLY A 1 91 ? -7.236 -0.184 -2.090 1.00 85.81 91 GLY A N 1
ATOM 704 C CA . GLY A 1 91 ? -7.094 -1.158 -3.170 1.00 85.81 91 GLY A CA 1
ATOM 705 C C . GLY A 1 91 ? -7.218 -0.514 -4.549 1.00 85.81 91 GLY A C 1
ATOM 706 O O . GLY A 1 91 ? -6.353 -0.706 -5.400 1.00 85.81 91 GLY A O 1
ATOM 707 N N . LYS A 1 92 ? -8.243 0.319 -4.758 1.00 84.12 92 LYS A N 1
ATOM 708 C CA . LYS A 1 92 ? -8.476 1.023 -6.027 1.00 84.12 92 LYS A CA 1
ATOM 709 C C . LYS A 1 92 ? -7.327 1.963 -6.403 1.00 84.12 92 LYS A C 1
ATOM 711 O O . LYS A 1 92 ? -6.972 2.053 -7.576 1.00 84.12 92 LYS A O 1
ATOM 716 N N . LEU A 1 93 ? -6.740 2.642 -5.420 1.00 83.88 93 LEU A N 1
ATOM 717 C CA . LEU A 1 93 ? -5.602 3.543 -5.612 1.00 83.88 93 LEU A CA 1
ATOM 718 C C . LEU A 1 93 ? -4.286 2.786 -5.848 1.00 83.88 93 LEU A C 1
ATOM 720 O O . LEU A 1 93 ? -3.479 3.202 -6.678 1.00 83.88 93 LEU A O 1
ATOM 724 N N . ASN A 1 94 ? -4.093 1.635 -5.199 1.00 79.88 94 ASN A N 1
ATOM 725 C CA . ASN A 1 94 ? -2.891 0.816 -5.357 1.00 79.88 94 ASN A CA 1
ATOM 726 C C . ASN A 1 94 ? -2.663 0.356 -6.810 1.00 79.88 94 ASN A C 1
ATOM 728 O O . ASN A 1 94 ? -1.521 0.237 -7.244 1.00 79.88 94 ASN A O 1
ATOM 732 N N . PHE A 1 95 ? -3.731 0.192 -7.604 1.00 72.31 95 PHE A N 1
ATOM 733 C CA . PHE A 1 95 ? -3.633 -0.110 -9.042 1.00 72.31 95 PHE A CA 1
ATOM 734 C C . PHE A 1 95 ? -2.915 0.956 -9.879 1.00 72.31 95 PHE A C 1
ATOM 736 O O . PHE A 1 95 ? -2.579 0.698 -11.032 1.00 72.31 95 PHE A O 1
ATOM 743 N N . SER A 1 96 ? -2.659 2.137 -9.316 1.00 70.31 96 SER A N 1
ATOM 744 C CA . SER A 1 96 ? -1.947 3.225 -9.994 1.00 70.31 96 SER A CA 1
ATOM 745 C C . SER A 1 96 ? -0.438 3.239 -9.712 1.00 70.31 96 SER A C 1
ATOM 747 O O . SER A 1 96 ? 0.268 4.080 -10.270 1.00 70.31 96 SER A O 1
ATOM 749 N N . ILE A 1 97 ? 0.064 2.338 -8.857 1.00 77.12 97 ILE A N 1
ATOM 750 C CA . ILE A 1 97 ? 1.489 2.242 -8.518 1.00 77.12 97 ILE A CA 1
ATOM 751 C C . ILE A 1 97 ? 2.183 1.264 -9.461 1.00 77.12 97 ILE A C 1
ATOM 753 O O . ILE A 1 97 ? 1.801 0.096 -9.542 1.00 77.12 97 ILE A O 1
ATOM 757 N N . LEU A 1 98 ? 3.228 1.754 -10.130 1.00 80.62 98 LEU A N 1
ATOM 758 C CA . LEU A 1 98 ? 4.196 0.935 -10.851 1.00 80.62 98 LEU A CA 1
ATOM 759 C C . LEU A 1 98 ? 5.337 0.558 -9.899 1.00 80.62 98 LEU A C 1
ATOM 761 O O . LEU A 1 98 ? 6.102 1.423 -9.472 1.00 80.62 98 LEU A O 1
ATOM 765 N N . GLU A 1 99 ? 5.462 -0.725 -9.587 1.00 82.62 99 GLU A N 1
ATOM 766 C CA . GLU A 1 99 ? 6.551 -1.280 -8.782 1.00 82.62 99 GLU A CA 1
ATOM 767 C C . GLU A 1 99 ? 7.526 -2.020 -9.694 1.00 82.62 99 GLU A C 1
ATOM 769 O O . GLU A 1 99 ? 7.113 -2.680 -10.642 1.00 82.62 99 GLU A O 1
ATOM 774 N N . GLY A 1 100 ? 8.825 -1.908 -9.433 1.00 85.00 100 GLY A N 1
ATOM 775 C CA . GLY A 1 100 ? 9.863 -2.602 -10.188 1.00 85.00 100 GLY A CA 1
ATOM 776 C C . GLY A 1 100 ? 10.773 -3.371 -9.249 1.00 85.00 100 GLY A C 1
ATOM 777 O O . GLY A 1 100 ? 11.310 -2.794 -8.306 1.00 85.00 100 GLY A O 1
ATOM 778 N N . TYR A 1 101 ? 10.961 -4.654 -9.528 1.00 85.19 101 TYR A N 1
ATOM 779 C CA . TYR A 1 101 ? 11.900 -5.525 -8.837 1.00 85.19 101 TYR A CA 1
ATOM 780 C C . TYR A 1 101 ? 12.964 -5.986 -9.829 1.00 85.19 101 TYR A C 1
ATOM 782 O O . TYR A 1 101 ? 12.662 -6.292 -10.985 1.00 85.19 101 TYR A O 1
ATOM 790 N N . SER A 1 102 ? 14.207 -6.045 -9.373 1.00 88.19 102 SER A N 1
ATOM 791 C CA . SER A 1 102 ? 15.339 -6.596 -10.112 1.00 88.19 102 SER A CA 1
ATOM 792 C C . SER A 1 102 ? 16.106 -7.530 -9.194 1.00 88.19 102 SER A C 1
ATOM 794 O O . SER A 1 102 ? 16.241 -7.225 -8.012 1.00 88.19 102 SER A O 1
ATOM 796 N N . ASP A 1 103 ? 16.598 -8.627 -9.748 1.00 87.19 103 ASP A N 1
ATOM 797 C CA . ASP A 1 103 ? 17.374 -9.628 -9.022 1.00 87.19 103 ASP A CA 1
ATOM 798 C C . ASP A 1 103 ? 18.441 -10.229 -9.944 1.00 87.19 103 ASP A C 1
ATOM 800 O O . ASP A 1 103 ? 18.289 -10.238 -11.178 1.00 87.19 103 ASP A O 1
ATOM 804 N N . ALA A 1 104 ? 19.520 -10.744 -9.363 1.00 85.06 104 ALA A N 1
ATOM 805 C CA . ALA A 1 104 ? 20.568 -11.430 -10.096 1.00 85.06 104 ALA A CA 1
ATOM 806 C C . ALA A 1 104 ? 21.053 -12.688 -9.376 1.00 85.06 104 ALA A C 1
ATOM 808 O O . ALA A 1 104 ? 21.434 -12.683 -8.213 1.00 85.06 104 ALA A O 1
ATOM 809 N N . SER A 1 105 ? 21.160 -13.781 -10.125 1.00 80.75 105 SER A N 1
ATOM 810 C CA . SER A 1 105 ? 21.833 -14.992 -9.664 1.00 80.75 105 SER A CA 1
ATOM 811 C C . SER A 1 105 ? 23.276 -15.006 -10.162 1.00 80.75 105 SER A C 1
ATOM 813 O O . SER A 1 105 ? 23.525 -15.058 -11.372 1.00 80.75 105 SER A O 1
ATOM 815 N N . TRP A 1 106 ? 24.227 -14.980 -9.227 1.00 65.19 106 TRP A N 1
ATOM 816 C CA . TRP A 1 106 ? 25.660 -15.088 -9.508 1.00 65.19 106 TRP A CA 1
ATOM 817 C C . TRP A 1 106 ? 26.066 -16.547 -9.744 1.00 65.19 106 TRP A C 1
ATOM 819 O O . TRP A 1 106 ? 25.824 -17.400 -8.894 1.00 65.19 106 TRP A O 1
ATOM 829 N N . ILE A 1 107 ? 26.671 -16.817 -10.906 1.00 64.31 107 ILE A N 1
ATOM 830 C CA . ILE A 1 107 ? 27.240 -18.120 -11.318 1.00 64.31 107 ILE A CA 1
ATOM 831 C C . ILE A 1 107 ? 26.337 -19.339 -10.995 1.00 64.31 107 ILE A C 1
ATOM 833 O O . ILE A 1 107 ? 26.740 -20.254 -10.278 1.00 64.31 107 ILE A O 1
ATOM 837 N N . PRO A 1 108 ? 25.112 -19.419 -11.545 1.00 56.03 108 PRO A N 1
ATOM 838 C CA . PRO A 1 108 ? 24.315 -20.644 -11.476 1.00 56.03 108 PRO A CA 1
ATOM 839 C C . PRO A 1 108 ? 24.798 -21.731 -12.456 1.00 56.03 108 PRO A C 1
ATOM 841 O O . PRO A 1 108 ? 24.440 -22.894 -12.292 1.00 56.03 108 PRO A O 1
ATOM 844 N N . ASN A 1 109 ? 25.595 -21.373 -13.478 1.00 57.44 109 ASN A N 1
ATOM 845 C CA . ASN A 1 109 ? 26.07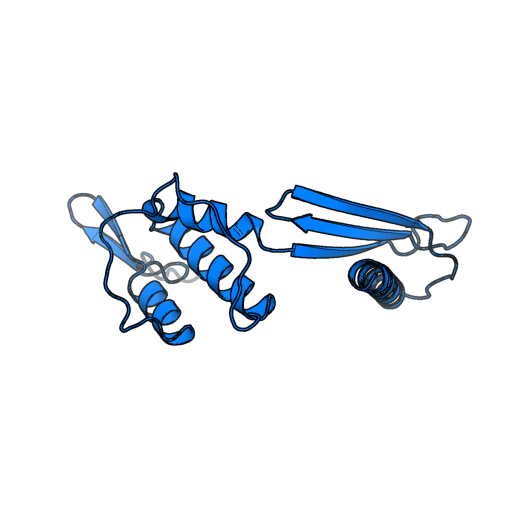4 -22.296 -14.510 1.00 57.44 109 ASN A CA 1
ATOM 846 C C . ASN A 1 109 ? 27.588 -22.540 -14.390 1.00 57.44 109 ASN A C 1
ATOM 848 O O . ASN A 1 109 ? 28.382 -21.623 -14.611 1.00 57.44 109 ASN A O 1
ATOM 852 N N . VAL A 1 110 ? 27.975 -23.776 -14.059 1.00 58.78 110 VAL A N 1
ATOM 853 C CA . VAL A 1 110 ? 29.372 -24.177 -13.795 1.00 58.78 110 VAL A CA 1
ATOM 854 C C . VAL A 1 110 ? 30.215 -24.213 -15.079 1.00 58.78 110 VAL A C 1
ATOM 856 O O . VAL A 1 110 ? 31.431 -24.080 -15.006 1.00 58.78 110 VAL A O 1
ATOM 859 N N . GLU A 1 111 ? 29.579 -24.333 -16.248 1.00 62.62 111 GLU A N 1
ATOM 860 C CA . GLU A 1 111 ? 30.274 -24.464 -17.538 1.00 62.62 111 GLU A CA 1
ATOM 861 C C . GLU A 1 111 ? 30.708 -23.119 -18.148 1.00 62.62 111 GLU A C 1
ATOM 863 O O . GLU A 1 111 ? 31.783 -23.035 -18.733 1.00 62.62 111 GLU A O 1
ATOM 868 N N . ASP A 1 112 ? 29.918 -22.052 -17.963 1.00 62.28 112 ASP A N 1
ATOM 869 C CA . ASP A 1 112 ? 30.128 -20.767 -18.661 1.00 62.28 112 ASP A CA 1
ATOM 870 C C . ASP A 1 112 ? 30.457 -19.585 -17.730 1.00 62.28 112 ASP A C 1
ATOM 872 O O . ASP A 1 112 ? 30.610 -18.456 -18.198 1.00 62.28 112 ASP A O 1
ATOM 876 N N . HIS A 1 113 ? 30.485 -19.800 -16.408 1.00 65.62 113 HIS A N 1
ATOM 877 C CA . HIS A 1 113 ? 30.666 -18.757 -15.380 1.00 65.62 113 HIS A CA 1
ATOM 878 C C . HIS A 1 113 ? 29.730 -17.535 -15.517 1.00 65.62 113 HIS A C 1
ATOM 880 O O . HIS A 1 113 ? 30.018 -16.443 -15.028 1.00 65.62 113 HIS A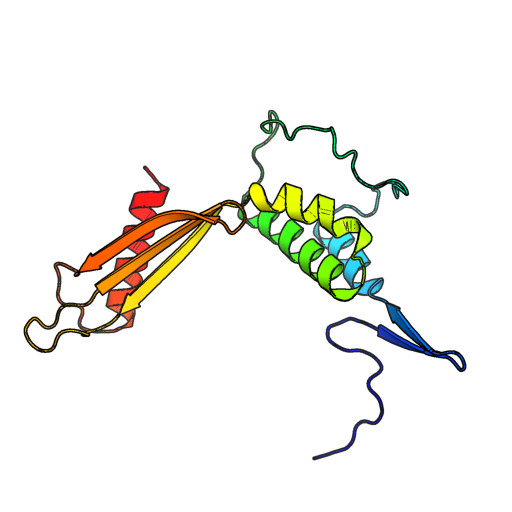 O 1
ATOM 886 N N . SER A 1 114 ? 28.592 -17.705 -16.190 1.00 65.56 114 SER A N 1
ATOM 887 C CA . SER A 1 114 ? 27.679 -16.617 -16.531 1.00 65.56 114 SER A CA 1
ATOM 888 C C . SER A 1 114 ? 26.612 -16.420 -15.461 1.00 65.56 114 SER A C 1
ATOM 890 O O . SER A 1 114 ? 25.906 -17.372 -15.115 1.00 65.56 114 SER A O 1
ATOM 892 N N . SER A 1 115 ? 26.423 -15.186 -15.014 1.00 77.69 115 SER A N 1
ATOM 893 C CA . SER A 1 115 ? 25.316 -14.806 -14.132 1.00 77.69 115 SER A CA 1
ATOM 894 C C . SER A 1 115 ? 24.008 -14.636 -14.915 1.00 77.69 115 SER A C 1
ATOM 896 O O . SER A 1 115 ? 24.015 -14.425 -16.128 1.00 77.69 115 SER A O 1
ATOM 898 N N . THR A 1 116 ? 22.867 -14.723 -14.234 1.00 80.69 116 THR A N 1
ATOM 899 C CA . THR A 1 116 ? 21.532 -14.493 -14.821 1.00 80.69 116 THR A CA 1
ATOM 900 C C . THR A 1 116 ? 20.875 -13.316 -14.120 1.00 80.69 116 THR A C 1
ATOM 902 O O . THR A 1 116 ? 20.903 -13.256 -12.896 1.00 80.69 116 THR A O 1
ATOM 905 N N . THR A 1 117 ? 20.289 -12.385 -14.870 1.00 85.25 117 THR A N 1
ATOM 906 C CA . THR A 1 117 ? 19.496 -11.283 -14.311 1.00 85.25 117 THR A CA 1
ATOM 907 C C . THR A 1 117 ? 18.026 -11.480 -14.598 1.00 85.25 117 THR A C 1
ATOM 909 O O . THR A 1 117 ? 17.643 -11.998 -15.648 1.00 85.25 117 THR A O 1
ATOM 912 N N . GLY A 1 118 ? 17.197 -11.043 -13.665 1.00 86.81 118 GLY A N 1
ATOM 913 C CA . GLY A 1 118 ? 15.757 -10.973 -13.810 1.00 86.81 118 GLY A CA 1
ATOM 914 C C . GLY A 1 118 ? 15.254 -9.596 -13.416 1.00 86.81 118 GLY A C 1
ATOM 915 O O . GLY A 1 118 ? 15.829 -8.917 -12.565 1.00 86.81 118 GLY A O 1
ATOM 916 N N . TRP A 1 119 ? 14.164 -9.177 -14.040 1.00 88.56 119 TRP A N 1
ATOM 917 C CA . TRP A 1 119 ? 13.393 -8.041 -13.566 1.00 88.56 119 TRP A CA 1
ATOM 918 C C . TRP A 1 119 ? 11.907 -8.267 -13.813 1.00 88.56 119 TRP A C 1
ATOM 920 O O . TRP A 1 119 ? 11.506 -8.981 -14.734 1.00 88.56 119 TRP A O 1
ATOM 930 N N . VAL A 1 120 ? 11.084 -7.645 -12.978 1.00 89.56 120 VAL A N 1
ATOM 931 C CA . VAL A 1 120 ? 9.630 -7.650 -13.095 1.00 89.56 120 VAL A CA 1
ATOM 932 C C . VAL A 1 120 ? 9.083 -6.289 -12.686 1.00 89.56 120 VAL A C 1
ATOM 934 O O . VAL A 1 120 ? 9.451 -5.739 -11.653 1.00 89.56 120 VAL A O 1
ATOM 937 N N . PHE A 1 121 ? 8.192 -5.750 -13.508 1.00 87.81 121 PHE A N 1
ATOM 938 C CA . PHE A 1 121 ? 7.389 -4.580 -13.205 1.00 87.81 121 PHE A CA 1
ATOM 939 C C . PHE A 1 121 ? 5.956 -5.012 -12.912 1.00 87.81 121 PHE A C 1
ATOM 941 O O . PHE A 1 121 ? 5.331 -5.710 -13.721 1.00 87.81 121 PHE A O 1
ATOM 948 N N . LEU A 1 122 ? 5.438 -4.584 -11.767 1.00 84.75 122 LEU A N 1
ATOM 949 C CA . LEU A 1 122 ? 4.065 -4.791 -11.340 1.00 84.75 122 LEU A CA 1
ATOM 950 C C . LEU A 1 122 ? 3.280 -3.484 -11.464 1.00 84.75 122 LEU A C 1
ATOM 952 O O . LEU A 1 122 ? 3.790 -2.417 -11.136 1.00 84.75 122 LEU A O 1
ATOM 956 N N . LEU A 1 123 ? 2.022 -3.569 -11.882 1.00 80.81 123 LEU A N 1
ATOM 957 C CA . LEU A 1 123 ? 1.046 -2.488 -11.780 1.00 80.81 123 LEU A CA 1
ATOM 958 C C . LEU A 1 123 ? -0.123 -2.993 -10.938 1.00 80.81 123 LEU A C 1
ATOM 960 O O . LEU A 1 123 ? -0.793 -3.956 -11.316 1.00 80.81 123 LEU A O 1
ATOM 964 N N . GLY A 1 124 ? -0.339 -2.392 -9.767 1.00 75.94 124 GLY A N 1
ATOM 965 C CA . GLY A 1 124 ? -1.390 -2.849 -8.851 1.00 75.94 124 GLY A CA 1
ATOM 966 C C . GLY A 1 124 ? -1.215 -4.274 -8.338 1.00 75.94 124 GLY A C 1
ATOM 967 O O . GLY A 1 124 ? -2.202 -4.988 -8.179 1.00 75.94 124 GLY A O 1
ATOM 968 N N . GLY A 1 125 ? 0.031 -4.713 -8.150 1.00 75.56 125 GLY A N 1
ATOM 969 C CA . GLY A 1 125 ? 0.367 -6.083 -7.753 1.00 75.56 125 GLY A CA 1
ATOM 970 C C . GLY A 1 125 ? 0.296 -7.124 -8.880 1.00 75.56 125 GLY A C 1
ATOM 971 O O . GLY A 1 125 ? 0.673 -8.271 -8.660 1.00 75.56 125 GLY A O 1
ATOM 972 N N . GLY A 1 126 ? -0.145 -6.756 -10.088 1.00 81.25 126 GLY A N 1
ATOM 973 C CA . GLY A 1 126 ? -0.125 -7.632 -11.263 1.00 81.25 126 GLY A CA 1
ATOM 974 C C . GLY A 1 126 ? 1.119 -7.411 -12.123 1.00 81.25 126 GLY A C 1
ATOM 975 O O . GLY A 1 126 ? 1.452 -6.270 -12.426 1.00 81.25 126 GLY A O 1
ATOM 976 N N . ALA A 1 127 ? 1.799 -8.479 -12.550 1.00 85.75 127 ALA A N 1
ATOM 977 C CA . ALA A 1 127 ? 2.969 -8.366 -13.425 1.00 85.75 127 ALA A CA 1
ATOM 978 C C . ALA A 1 127 ? 2.577 -7.904 -14.836 1.00 85.75 127 ALA A C 1
ATOM 980 O O . ALA A 1 127 ? 1.802 -8.571 -15.519 1.00 85.75 127 ALA A O 1
ATOM 981 N N . ILE A 1 128 ? 3.132 -6.769 -15.273 1.00 87.56 128 ILE A N 1
ATOM 982 C CA . ILE A 1 128 ? 2.856 -6.173 -16.591 1.00 87.56 128 ILE A CA 1
ATOM 983 C C . ILE A 1 128 ? 4.017 -6.321 -17.575 1.00 87.56 128 ILE A C 1
ATOM 985 O O . ILE A 1 128 ? 3.815 -6.280 -18.785 1.00 87.56 128 ILE A O 1
ATOM 989 N N . SER A 1 129 ? 5.240 -6.475 -17.073 1.00 87.00 129 SER A N 1
ATOM 990 C CA . SER A 1 129 ? 6.433 -6.665 -17.891 1.00 87.00 129 SER A CA 1
ATOM 991 C C . SER A 1 129 ? 7.468 -7.390 -17.050 1.00 87.00 129 SER A C 1
ATOM 993 O O . SER A 1 129 ? 7.758 -6.963 -15.940 1.00 87.00 129 SER A O 1
ATOM 995 N N . TRP A 1 130 ? 8.051 -8.455 -17.573 1.00 89.19 130 TRP A N 1
ATOM 996 C CA . TRP A 1 130 ? 9.124 -9.190 -16.913 1.00 89.19 130 TRP A CA 1
ATOM 997 C C . TRP A 1 130 ? 10.076 -9.744 -17.961 1.00 89.19 130 TRP A C 1
ATOM 999 O O . TRP A 1 130 ? 9.697 -9.925 -19.121 1.00 89.19 130 TRP A O 1
ATOM 1009 N N . ASP A 1 131 ? 11.307 -10.008 -17.554 1.00 86.44 131 ASP A N 1
ATOM 1010 C CA . ASP A 1 131 ? 12.300 -10.656 -18.400 1.00 86.44 131 ASP A CA 1
ATOM 1011 C C . ASP A 1 131 ? 13.350 -11.340 -17.527 1.00 86.44 131 ASP A C 1
ATOM 1013 O O . ASP A 1 131 ? 13.609 -10.928 -16.394 1.00 86.44 131 ASP A O 1
ATOM 1017 N N . SER A 1 132 ? 13.966 -12.383 -18.070 1.00 87.31 132 SER A N 1
ATOM 1018 C CA . SER A 1 132 ? 15.098 -13.060 -17.451 1.00 87.31 132 SER A CA 1
ATOM 1019 C C . SER A 1 132 ? 16.119 -13.392 -18.524 1.00 87.31 132 SER A C 1
ATOM 1021 O O . SER A 1 132 ? 15.809 -14.041 -19.524 1.00 87.31 132 SER A O 1
ATOM 1023 N N . LYS A 1 133 ? 17.343 -12.899 -18.342 1.00 83.19 133 LYS A N 1
ATOM 1024 C CA . LYS A 1 133 ? 18.408 -12.979 -19.340 1.00 83.19 133 LYS A CA 1
ATOM 1025 C C . LYS A 1 133 ? 19.716 -13.413 -18.705 1.00 83.19 133 LYS A C 1
ATOM 1027 O O . LYS A 1 133 ? 20.147 -12.884 -17.683 1.00 83.19 133 LYS A O 1
ATOM 1032 N N . LYS A 1 134 ? 20.393 -14.343 -19.375 1.00 82.50 134 LYS A N 1
ATOM 1033 C CA . LYS A 1 134 ? 21.792 -14.66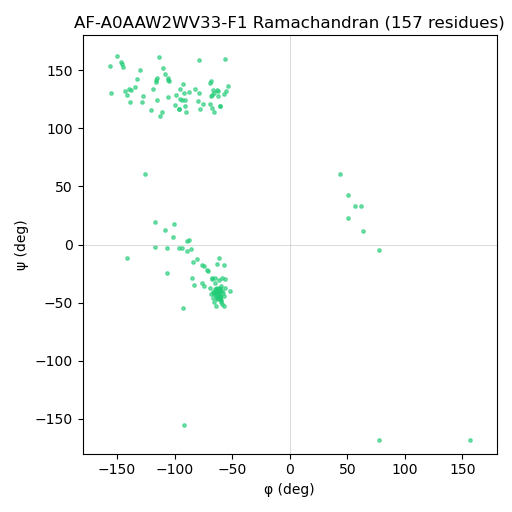8 -19.098 1.00 82.50 134 LYS A CA 1
ATOM 1034 C C . LYS A 1 134 ? 22.660 -13.459 -19.452 1.00 82.50 134 LYS A C 1
ATOM 1036 O O . LYS A 1 134 ? 22.515 -12.883 -20.532 1.00 82.50 134 LYS A O 1
ATOM 1041 N N . GLN A 1 135 ? 23.532 -13.057 -18.537 1.00 76.44 135 GLN A N 1
ATOM 1042 C CA . GLN A 1 135 ? 24.444 -11.942 -18.752 1.00 76.44 135 GLN A CA 1
ATOM 1043 C C . GLN A 1 135 ? 25.496 -12.317 -19.799 1.00 76.44 135 GLN A C 1
ATOM 1045 O O . GLN A 1 135 ? 26.031 -13.424 -19.799 1.00 76.44 135 GLN A O 1
ATOM 1050 N N . THR A 1 136 ? 25.807 -11.375 -20.687 1.00 70.75 136 THR A N 1
ATOM 1051 C CA . THR A 1 136 ? 26.847 -11.530 -21.717 1.00 70.75 136 THR A CA 1
ATOM 1052 C C . THR A 1 136 ? 28.263 -11.292 -21.192 1.00 70.75 136 THR A C 1
ATOM 1054 O O . THR A 1 136 ? 29.222 -11.609 -21.887 1.00 70.75 136 THR A O 1
ATOM 1057 N N . PHE A 1 137 ? 28.402 -10.731 -19.988 1.00 70.06 137 PHE A N 1
ATOM 1058 C CA . PHE A 1 137 ? 29.684 -10.481 -19.329 1.00 70.06 137 PHE A CA 1
ATOM 1059 C C . PHE A 1 137 ? 29.789 -11.329 -18.060 1.00 70.06 137 PHE A C 1
ATOM 1061 O O . PHE A 1 137 ? 28.796 -11.523 -17.360 1.00 70.06 137 PHE A O 1
ATOM 1068 N N . ILE A 1 138 ? 30.994 -11.818 -17.764 1.00 74.62 138 ILE A N 1
ATOM 1069 C CA . ILE A 1 138 ? 31.284 -12.530 -16.517 1.00 74.62 138 ILE A CA 1
ATOM 1070 C C . ILE A 1 138 ? 31.425 -11.487 -15.408 1.00 74.62 138 ILE A C 1
ATOM 1072 O O . ILE A 1 138 ? 32.308 -10.633 -15.462 1.00 74.62 138 ILE A O 1
ATOM 1076 N N . THR A 1 139 ? 30.538 -11.543 -14.418 1.00 72.31 139 THR A N 1
ATOM 1077 C CA . THR A 1 139 ? 30.615 -10.714 -13.208 1.00 72.31 139 THR A CA 1
ATOM 1078 C C . THR A 1 139 ? 31.464 -11.409 -12.161 1.00 72.31 139 THR A C 1
ATOM 1080 O O . THR A 1 139 ? 31.214 -12.570 -11.824 1.00 72.31 139 THR A O 1
ATOM 1083 N N . ASN A 1 140 ? 32.413 -10.687 -11.582 1.00 79.19 140 ASN A N 1
ATOM 1084 C CA . ASN A 1 140 ? 33.350 -11.231 -10.606 1.00 79.19 140 ASN A CA 1
ATOM 1085 C C . ASN A 1 140 ? 32.789 -11.215 -9.178 1.00 79.19 140 ASN A C 1
ATOM 1087 O O . ASN A 1 140 ? 33.428 -11.719 -8.259 1.00 79.19 140 ASN A O 1
ATOM 1091 N N . SER A 1 141 ? 31.593 -10.656 -8.979 1.00 79.62 141 SER A N 1
ATOM 1092 C CA . SER A 1 141 ? 30.897 -10.679 -7.696 1.00 79.62 141 SER A CA 1
ATOM 1093 C C . SER A 1 141 ? 29.377 -10.672 -7.850 1.00 79.62 141 SER A C 1
ATOM 1095 O O . SER A 1 141 ? 28.836 -10.261 -8.879 1.00 79.62 141 SER A O 1
ATOM 1097 N N . THR A 1 142 ? 28.693 -11.063 -6.775 1.00 81.00 142 THR A N 1
ATOM 1098 C CA . THR A 1 142 ? 27.239 -10.918 -6.622 1.00 81.00 142 THR A CA 1
ATOM 1099 C C . THR A 1 142 ? 26.797 -9.458 -6.745 1.00 81.00 142 THR A C 1
ATOM 1101 O O . THR A 1 142 ? 25.830 -9.163 -7.440 1.00 81.00 142 THR A O 1
ATOM 1104 N N . MET A 1 143 ? 27.541 -8.522 -6.147 1.00 84.25 143 MET A N 1
ATOM 1105 C CA . MET A 1 143 ? 27.237 -7.087 -6.221 1.00 84.25 143 MET A CA 1
ATOM 1106 C C . MET A 1 143 ? 27.256 -6.564 -7.662 1.00 84.25 143 MET A C 1
ATOM 1108 O O . MET A 1 143 ? 26.363 -5.819 -8.064 1.00 84.25 143 MET A O 1
ATOM 1112 N N . GLU A 1 144 ? 28.257 -6.959 -8.450 1.00 81.00 144 GLU A N 1
ATOM 1113 C CA . GLU A 1 144 ? 28.333 -6.587 -9.865 1.00 81.00 144 GLU A CA 1
ATOM 1114 C C . GLU A 1 144 ? 27.153 -7.160 -10.653 1.00 81.00 144 GLU A C 1
ATOM 1116 O O . GLU A 1 144 ? 26.561 -6.452 -11.469 1.00 81.00 144 GLU A O 1
ATOM 1121 N N . SER A 1 145 ? 26.757 -8.409 -10.386 1.00 81.81 145 SER A N 1
ATOM 1122 C CA . SER A 1 145 ? 25.600 -9.001 -11.058 1.00 81.81 145 SER A CA 1
ATOM 1123 C C . SER A 1 145 ? 24.282 -8.301 -10.727 1.00 81.81 145 SER A C 1
ATOM 1125 O O . SER A 1 145 ? 23.481 -8.088 -11.640 1.00 81.81 145 SER A O 1
ATOM 1127 N N . GLU A 1 146 ? 24.093 -7.865 -9.482 1.00 84.56 146 GLU A N 1
ATOM 1128 C CA . GLU A 1 146 ? 22.917 -7.091 -9.059 1.00 84.56 146 GLU A CA 1
ATOM 1129 C C . GLU A 1 146 ? 22.866 -5.716 -9.724 1.00 84.56 146 GLU A C 1
ATOM 1131 O O . GLU A 1 146 ? 21.826 -5.278 -10.219 1.00 84.56 146 GLU A O 1
ATOM 1136 N N . PHE A 1 147 ? 24.011 -5.035 -9.815 1.00 84.56 147 PHE A N 1
ATOM 1137 C CA . PHE A 1 147 ? 24.084 -3.734 -10.473 1.00 84.56 147 PHE A CA 1
ATOM 1138 C C . PHE A 1 147 ? 23.722 -3.826 -11.963 1.00 84.56 147 PHE A C 1
ATOM 1140 O O . PHE A 1 147 ? 23.020 -2.964 -12.497 1.00 84.56 147 PHE A O 1
ATOM 1147 N N . VAL A 1 148 ? 24.147 -4.899 -12.637 1.00 84.12 148 VAL A N 1
ATOM 1148 C CA . VAL A 1 148 ? 23.778 -5.174 -14.032 1.00 84.12 148 VAL A CA 1
ATOM 1149 C C . VAL A 1 148 ? 22.277 -5.454 -14.170 1.00 84.12 148 VAL A C 1
ATOM 1151 O O . VAL A 1 148 ? 21.658 -4.952 -15.113 1.00 84.12 148 VAL A O 1
ATOM 1154 N N . ALA A 1 149 ? 21.668 -6.206 -13.245 1.00 83.94 149 ALA A N 1
ATOM 1155 C CA . ALA A 1 149 ? 20.219 -6.436 -13.239 1.00 83.94 149 ALA A CA 1
ATOM 1156 C C . ALA A 1 149 ? 19.439 -5.126 -13.086 1.00 83.94 149 ALA A C 1
ATOM 1158 O O . ALA A 1 149 ? 18.520 -4.855 -13.865 1.00 83.94 149 ALA A O 1
ATOM 1159 N N . LEU A 1 150 ? 19.860 -4.277 -12.147 1.00 84.38 150 LEU A N 1
ATOM 1160 C CA . LEU A 1 150 ? 19.256 -2.971 -11.909 1.00 84.38 150 LEU A CA 1
ATOM 1161 C C . LEU A 1 150 ? 19.369 -2.058 -13.139 1.00 84.38 150 LEU A C 1
ATOM 1163 O O . LEU A 1 150 ? 18.392 -1.421 -13.534 1.00 84.38 150 LEU A O 1
ATOM 1167 N N . ALA A 1 151 ? 20.536 -2.015 -13.788 1.00 85.25 151 ALA A N 1
ATOM 1168 C CA . ALA A 1 151 ? 20.742 -1.223 -15.000 1.00 85.25 151 ALA A CA 1
ATOM 1169 C C . ALA A 1 151 ? 19.861 -1.706 -16.167 1.00 85.25 151 ALA A C 1
ATOM 1171 O O . ALA A 1 151 ? 19.296 -0.891 -16.903 1.00 85.25 151 ALA A O 1
ATOM 1172 N N . ALA A 1 152 ? 19.704 -3.025 -16.325 1.00 84.56 152 ALA A N 1
ATOM 1173 C CA . ALA A 1 152 ? 18.827 -3.614 -17.335 1.00 84.56 152 ALA A CA 1
ATOM 1174 C C . ALA A 1 152 ? 17.350 -3.264 -17.086 1.00 84.56 152 ALA A C 1
ATOM 1176 O O . ALA A 1 152 ? 16.655 -2.862 -18.024 1.00 84.56 152 ALA A O 1
ATOM 1177 N N . ALA A 1 153 ? 16.896 -3.340 -15.832 1.00 84.69 153 ALA A N 1
ATOM 1178 C CA . ALA A 1 153 ? 15.559 -2.908 -15.435 1.00 84.69 153 ALA A CA 1
ATOM 1179 C C . ALA A 1 153 ? 15.355 -1.407 -15.716 1.00 84.69 153 ALA A C 1
ATOM 1181 O O . ALA A 1 153 ? 14.382 -1.019 -16.363 1.00 84.69 153 ALA A O 1
ATOM 1182 N N . GLY A 1 154 ? 16.315 -0.561 -15.328 1.00 82.69 154 GLY A N 1
ATOM 1183 C CA . GLY A 1 154 ? 16.267 0.886 -15.556 1.00 82.69 154 GLY A CA 1
ATOM 1184 C C . GLY A 1 154 ? 16.152 1.264 -17.036 1.00 82.69 154 GLY A C 1
ATOM 1185 O O . GLY A 1 154 ? 15.371 2.147 -17.384 1.00 82.69 154 GLY A O 1
ATOM 1186 N N . LYS A 1 155 ? 16.859 0.556 -17.926 1.00 83.19 155 LYS A N 1
ATOM 1187 C CA . LYS A 1 155 ? 16.755 0.756 -19.382 1.00 83.19 155 LYS A CA 1
ATOM 1188 C C . LYS A 1 155 ? 15.370 0.408 -19.932 1.00 83.19 155 LYS A C 1
ATOM 1190 O O . LYS A 1 155 ? 14.930 1.025 -20.896 1.00 83.19 155 LYS A O 1
ATOM 1195 N N . ARG A 1 156 ? 14.687 -0.584 -19.355 1.00 81.69 156 ARG A N 1
ATOM 1196 C CA . ARG A 1 156 ? 13.324 -0.946 -19.767 1.00 81.69 156 ARG A CA 1
ATOM 1197 C C . ARG A 1 156 ? 12.283 0.040 -19.245 1.00 81.69 156 ARG A C 1
ATOM 1199 O O . ARG A 1 156 ? 11.295 0.263 -19.937 1.00 81.69 156 ARG A O 1
ATOM 1206 N N . ALA A 1 157 ? 12.505 0.603 -18.058 1.00 76.69 157 ALA A N 1
ATOM 1207 C CA . ALA A 1 157 ? 11.613 1.582 -17.443 1.00 76.69 157 ALA A CA 1
ATOM 1208 C C . ALA A 1 157 ? 11.637 2.958 -18.140 1.00 76.69 157 ALA A C 1
ATOM 1210 O O . ALA A 1 157 ? 10.684 3.718 -18.003 1.00 76.69 157 ALA A O 1
ATOM 1211 N N . SER A 1 158 ? 12.712 3.289 -18.865 1.00 73.50 158 SER A N 1
ATOM 1212 C CA . SER A 1 158 ? 12.894 4.583 -19.540 1.00 73.50 158 SER A CA 1
ATOM 1213 C C . SER A 1 158 ? 12.505 4.615 -21.025 1.00 73.50 158 SER A C 1
ATOM 1215 O O . SER A 1 158 ? 12.592 5.684 -21.630 1.00 73.50 158 SER A O 1
ATOM 1217 N N . GLY A 1 159 ? 12.102 3.480 -21.608 1.00 51.91 159 GLY A N 1
ATOM 1218 C CA . GLY A 1 159 ? 11.685 3.354 -23.013 1.00 51.91 159 GLY A CA 1
ATOM 1219 C C . GLY A 1 159 ? 10.203 3.060 -23.158 1.00 51.91 159 GLY A C 1
ATOM 1220 O O . GLY A 1 159 ? 9.575 3.734 -23.999 1.00 51.91 159 GLY A O 1
#

Nearest PDB structures (foldseek):
  8d2j-assembly2_C  TM=3.760E-01  e=7.508E-01  Leptochilus wrightii
  5mrc-assembly1_EE  TM=2.677E-01  e=3.359E-01  Saccharomyces cerevisiae
  8om4-assembly1_E  TM=2.114E-01  e=6.634E-01  Saccharomyces cerevisiae
  9ixm-assembly1_B  TM=2.655E-01  e=2.753E+00  Lacticaseibacillus

pLDDT: mean 82.16, std 8.53, range [51.22, 91.75]

Sequence (159 aa):
MKDMGEADVILCIRIIRENKGISISQSHYIEKVLKNFNCFHCTPLSTPMDPSVKLMPNTGKAVSQLEYSKVIGSLMYAMTSTRPDISYEVGKLNFSILEGYSDASWIPNVEDHSSTTGWVFLLGGGAISWDSKKQTFITNSTMESEFVALAAAGKRASG

Radius of gyration: 22.32 Å; Cα contacts (8 Å, |Δi|>4): 185; chains: 1; bounding box: 52×45×55 Å